Protein AF-A0A9P0JEM0-F1 (afdb_monomer_lite)

Foldseek 3Di:
DVVCVVPVPPDDPCDPVNVQVVVVVVVDHDDPVNVVVVVVVVCVVVVVPPPDDALLNLLVVLLVPDPDDDDPQLNVQLVVLSVVCVVCVVVLVVQLVCVVPVPDDDDPVSVVVCVVPSPDSLLLSLLSSLLSCVVVCPDPVVSVVSLVVSCVVSVHDSCSSVSSSVSSVVVVVVVVVVD

Secondary structure (DSSP, 8-state):
-HHHHHHS-SS----HHHHHHHHHTTT----HHHHHHHHHHHHHHTTT---SPPHHHHHHHHHHHSSS---HHHHHHHHHHHHHHHHSHHHHHHHHHHHHHTS----HHHHHHGGGGS--HHHHHHHHHHHHHHHTT--HHHHHHHHHHHHHHHT--HHHHHHHHHHHHHHHHHHHT--

Sequence (179 aa):
MLLLSKYAQQSVDIKFKDIEAILQRTGHMYTKKNIRYSETEVLRIVGFKLNEPSIFMLVEYFIDVIPFITTDSLYSTCLLLTDFVYIYHQELYDRLQNQKTGYKICTYSEKLELLDVEYDKTTTAAAVVVTAFYILNSTDKTNEELCLYLSTLCDKSIDDLLTISTVLISIINSISSGS

Radius of gyration: 19.08 Å; chains: 1; bounding box: 46×36×46 Å

pLDDT: mean 80.1, std 13.97, range [43.19, 95.88]

Structure (mmCIF, N/CA/C/O backbone):
data_AF-A0A9P0JEM0-F1
#
_entry.id   AF-A0A9P0JEM0-F1
#
loop_
_atom_site.group_PDB
_atom_site.id
_atom_site.type_symbol
_atom_site.label_atom_id
_atom_site.label_alt_id
_atom_site.label_comp_id
_atom_site.label_asym_id
_atom_site.label_entity_id
_atom_site.label_seq_id
_atom_site.pdbx_PDB_ins_code
_atom_site.Cartn_x
_atom_site.Cartn_y
_atom_site.Cartn_z
_atom_site.occupancy
_atom_site.B_iso_or_equiv
_atom_site.auth_seq_id
_atom_site.auth_comp_id
_atom_site.auth_asym_id
_atom_site.auth_atom_id
_atom_site.pdbx_PDB_model_num
ATOM 1 N N . MET A 1 1 ? 14.372 -6.556 -11.055 1.00 55.97 1 MET A N 1
ATOM 2 C CA . MET A 1 1 ? 14.499 -7.947 -10.560 1.00 55.97 1 MET A CA 1
ATOM 3 C C . MET A 1 1 ? 15.882 -8.232 -9.971 1.00 55.97 1 MET A C 1
ATOM 5 O O . MET A 1 1 ? 15.966 -8.418 -8.773 1.00 55.97 1 MET A O 1
ATOM 9 N N . LEU A 1 2 ? 16.964 -8.180 -10.758 1.00 64.50 2 LEU A N 1
ATOM 10 C CA . LEU A 1 2 ? 18.346 -8.462 -10.314 1.00 64.50 2 LEU A CA 1
ATOM 11 C C . LEU A 1 2 ? 18.884 -7.579 -9.177 1.00 64.50 2 LEU A C 1
ATOM 13 O O . LEU A 1 2 ? 19.480 -8.068 -8.224 1.00 64.50 2 LEU A O 1
ATOM 17 N N . LEU A 1 3 ? 18.695 -6.262 -9.288 1.00 64.06 3 LEU A N 1
ATOM 18 C CA . LEU A 1 3 ? 19.122 -5.331 -8.241 1.00 64.06 3 LEU A CA 1
ATOM 19 C C . LEU A 1 3 ? 18.295 -5.524 -6.963 1.00 64.06 3 LEU A C 1
ATOM 21 O O . LEU A 1 3 ? 18.855 -5.520 -5.876 1.00 64.06 3 LEU A O 1
ATOM 25 N N . LEU A 1 4 ? 16.991 -5.787 -7.110 1.00 60.19 4 LEU A N 1
ATOM 26 C CA . LEU A 1 4 ? 16.078 -6.054 -5.996 1.00 60.19 4 LEU A CA 1
ATOM 27 C C . LEU A 1 4 ? 16.427 -7.360 -5.269 1.00 60.19 4 LEU A C 1
ATOM 29 O O . LEU A 1 4 ? 16.500 -7.351 -4.049 1.00 60.19 4 LEU A O 1
ATOM 33 N N . SER A 1 5 ? 16.733 -8.452 -5.981 1.00 60.47 5 SER A N 1
ATOM 34 C CA . SER A 1 5 ? 17.112 -9.726 -5.346 1.00 60.47 5 SER A CA 1
ATOM 35 C C . SER A 1 5 ? 18.425 -9.635 -4.565 1.00 60.47 5 SER A C 1
ATOM 37 O O . SER A 1 5 ? 18.593 -10.307 -3.555 1.00 60.47 5 SER A O 1
ATOM 39 N N . LYS A 1 6 ? 19.360 -8.786 -5.011 1.00 68.50 6 LYS A N 1
ATOM 40 C CA . LYS A 1 6 ? 20.624 -8.529 -4.303 1.00 68.50 6 LYS A CA 1
ATOM 41 C C . LYS A 1 6 ? 20.447 -7.649 -3.060 1.00 68.50 6 LYS A C 1
ATOM 43 O O . LYS A 1 6 ? 21.251 -7.760 -2.142 1.00 68.50 6 LYS A O 1
ATOM 48 N N . TYR A 1 7 ? 19.438 -6.776 -3.043 1.00 64.56 7 TYR A N 1
ATOM 49 C CA . TYR A 1 7 ? 19.236 -5.785 -1.978 1.00 64.56 7 TYR A CA 1
ATOM 50 C C . TYR A 1 7 ? 18.189 -6.180 -0.936 1.00 64.56 7 TYR A C 1
ATOM 52 O O . TYR A 1 7 ? 18.344 -5.830 0.228 1.00 64.56 7 TYR A O 1
ATOM 60 N N . ALA A 1 8 ? 17.145 -6.914 -1.317 1.00 55.16 8 ALA A N 1
ATOM 61 C CA . ALA A 1 8 ? 15.984 -7.152 -0.461 1.00 55.16 8 ALA A CA 1
ATOM 62 C C . ALA A 1 8 ? 16.233 -8.107 0.723 1.00 55.16 8 ALA A C 1
ATOM 64 O O . ALA A 1 8 ? 15.298 -8.357 1.471 1.00 55.16 8 ALA A O 1
ATOM 65 N N . GLN A 1 9 ? 17.435 -8.680 0.891 1.00 52.59 9 GLN A N 1
ATOM 66 C CA . GLN A 1 9 ? 17.779 -9.723 1.885 1.00 52.59 9 GLN A CA 1
ATOM 67 C C . GLN A 1 9 ? 16.857 -10.971 1.913 1.00 52.59 9 GLN A C 1
ATOM 69 O O . GLN A 1 9 ? 17.193 -11.965 2.555 1.00 52.59 9 GLN A O 1
ATOM 74 N N . GLN A 1 10 ? 15.754 -10.989 1.162 1.00 47.91 10 GLN A N 1
ATOM 75 C CA . GLN A 1 10 ? 14.866 -12.123 0.947 1.00 47.91 10 GLN A CA 1
ATOM 76 C C . GLN A 1 10 ? 15.487 -13.074 -0.088 1.00 47.91 10 GLN A C 1
ATOM 78 O O . GLN A 1 10 ? 15.303 -12.927 -1.292 1.00 47.91 10 GLN A O 1
ATOM 83 N N . SER A 1 11 ? 16.326 -13.983 0.418 1.00 46.91 11 SER A N 1
ATOM 84 C CA . SER A 1 11 ? 16.438 -15.425 0.104 1.00 46.91 11 SER A CA 1
ATOM 85 C C . SER A 1 11 ? 16.219 -15.974 -1.323 1.00 46.91 11 SER A C 1
ATOM 87 O O . SER A 1 11 ? 16.044 -17.183 -1.473 1.00 46.91 11 SER A O 1
ATOM 89 N N . VAL A 1 12 ? 16.320 -15.182 -2.391 1.00 52.94 12 VAL A N 1
ATOM 90 C CA . VAL A 1 12 ? 16.472 -15.705 -3.757 1.00 52.94 12 VAL A CA 1
ATOM 91 C C . VAL A 1 12 ? 17.794 -15.209 -4.317 1.00 52.94 12 VAL A C 1
ATOM 93 O O . VAL A 1 12 ? 17.892 -14.149 -4.934 1.00 52.94 12 VAL A O 1
ATOM 96 N N . ASP A 1 13 ? 18.834 -16.008 -4.096 1.00 57.88 13 ASP A N 1
ATOM 97 C CA . ASP A 1 13 ? 20.135 -15.832 -4.732 1.00 57.88 13 ASP A CA 1
ATOM 98 C C . ASP A 1 13 ? 19.995 -16.210 -6.217 1.00 57.88 13 ASP A C 1
ATOM 100 O O . ASP A 1 13 ? 20.280 -17.337 -6.630 1.00 57.88 13 ASP A O 1
ATOM 104 N N . ILE A 1 14 ? 19.419 -15.296 -7.011 1.00 66.00 14 ILE A N 1
ATOM 105 C CA . ILE A 1 14 ? 19.175 -15.499 -8.442 1.00 66.00 14 ILE A CA 1
ATOM 106 C C . ILE A 1 14 ? 20.533 -15.707 -9.113 1.00 66.00 14 ILE A C 1
ATOM 108 O O . ILE A 1 14 ? 21.343 -14.777 -9.235 1.00 66.00 14 ILE A O 1
ATOM 112 N N . LYS A 1 15 ? 20.794 -16.929 -9.585 1.00 75.44 15 LYS A N 1
ATOM 113 C CA . LYS A 1 15 ? 22.073 -17.255 -10.209 1.00 75.44 15 LYS A CA 1
ATOM 114 C C . LYS A 1 15 ? 22.110 -16.684 -11.616 1.00 75.44 15 LYS A C 1
ATOM 116 O O . LYS A 1 15 ? 21.101 -16.543 -12.301 1.00 75.44 15 LYS A O 1
ATOM 121 N N . PHE A 1 16 ? 23.326 -16.446 -12.103 1.00 71.00 16 PHE A N 1
ATOM 122 C CA . PHE A 1 16 ? 23.555 -15.997 -13.478 1.00 71.00 16 PHE A CA 1
ATOM 123 C C . PHE A 1 16 ? 22.836 -16.859 -14.529 1.00 71.00 16 PHE A C 1
ATOM 125 O O . PHE A 1 16 ? 22.309 -16.329 -15.500 1.00 71.00 16 PHE A O 1
ATOM 132 N N . LYS A 1 17 ? 22.768 -18.174 -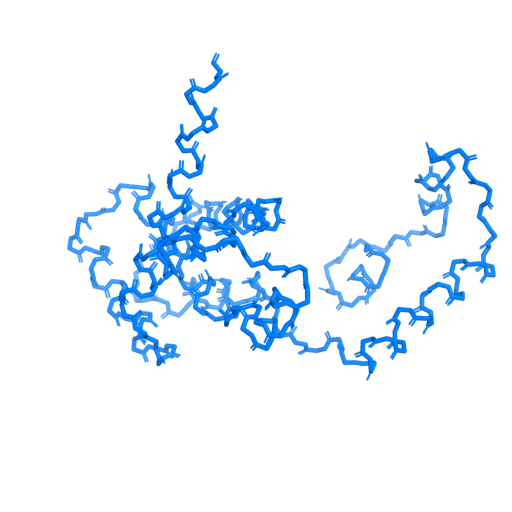14.297 1.00 74.69 17 LYS A N 1
ATOM 133 C CA . LYS A 1 17 ? 22.081 -19.123 -15.182 1.00 74.69 17 LYS A CA 1
ATOM 134 C C . LYS A 1 17 ? 20.568 -18.901 -15.243 1.00 74.69 17 LYS A C 1
ATOM 136 O O . LYS A 1 17 ? 19.986 -19.057 -16.309 1.00 74.69 17 LYS A O 1
ATOM 141 N N . ASP A 1 18 ? 19.947 -18.506 -14.135 1.00 78.94 18 ASP A N 1
ATOM 142 C CA . ASP A 1 18 ? 18.504 -18.250 -14.075 1.00 78.94 18 ASP A CA 1
ATOM 143 C C . ASP A 1 18 ? 18.163 -16.973 -14.852 1.00 78.94 18 ASP A C 1
ATOM 145 O O . ASP A 1 18 ? 17.194 -16.923 -15.605 1.00 78.94 18 ASP A O 1
ATOM 149 N N . ILE A 1 19 ? 19.027 -15.961 -14.743 1.00 75.31 19 ILE A N 1
ATOM 150 C CA . ILE A 1 19 ? 18.929 -14.701 -15.492 1.00 75.31 19 ILE A CA 1
ATOM 151 C C . ILE A 1 19 ? 19.085 -14.963 -16.985 1.00 75.31 19 ILE A C 1
ATOM 153 O O . ILE A 1 19 ? 18.301 -14.462 -17.785 1.00 75.31 19 ILE A O 1
ATOM 157 N N . GLU A 1 20 ? 20.090 -15.750 -17.363 1.00 74.50 20 GLU A N 1
ATOM 158 C CA . GLU A 1 20 ? 20.328 -16.121 -18.752 1.00 74.50 20 GLU A CA 1
ATOM 159 C C . GLU A 1 20 ? 19.127 -16.879 -19.330 1.00 74.50 20 GLU A C 1
ATOM 161 O O . GLU A 1 20 ? 18.663 -16.533 -20.412 1.00 74.50 20 GLU A O 1
ATOM 166 N N . ALA A 1 21 ? 18.549 -17.823 -18.582 1.00 80.12 21 ALA A N 1
ATOM 167 C CA . ALA A 1 21 ? 17.353 -18.552 -18.998 1.00 80.12 21 ALA A CA 1
ATOM 168 C C . ALA A 1 21 ? 16.117 -17.645 -19.154 1.00 80.12 21 ALA A C 1
ATOM 170 O O . ALA A 1 21 ? 15.355 -17.811 -20.105 1.00 80.12 21 ALA A O 1
ATOM 171 N N . ILE A 1 22 ? 15.909 -16.678 -18.254 1.00 78.31 22 ILE A N 1
ATOM 172 C CA . ILE A 1 22 ? 14.807 -15.704 -18.353 1.00 78.31 22 ILE A CA 1
ATOM 173 C C . ILE A 1 22 ? 15.002 -14.793 -19.566 1.00 78.31 22 ILE A C 1
ATOM 175 O O . ILE A 1 22 ? 14.071 -14.575 -20.336 1.00 78.31 22 ILE A O 1
ATOM 179 N N . LEU A 1 23 ? 16.214 -14.281 -19.759 1.00 79.06 23 LEU A N 1
ATOM 180 C CA . LEU A 1 23 ? 16.530 -13.369 -20.850 1.00 79.06 23 LEU A CA 1
ATOM 181 C C . LEU A 1 23 ? 16.533 -14.069 -22.216 1.00 79.06 23 LEU A C 1
ATOM 183 O O . LEU A 1 23 ? 16.112 -13.479 -23.201 1.00 79.06 23 LEU A O 1
ATOM 187 N N . GLN A 1 24 ? 16.916 -15.343 -22.295 1.00 79.69 24 GLN A N 1
ATOM 188 C CA . GLN A 1 24 ? 16.800 -16.119 -23.534 1.00 79.69 24 GLN A CA 1
ATOM 189 C C . GLN A 1 24 ? 15.343 -16.275 -23.990 1.00 79.69 24 GLN A C 1
ATOM 191 O O . GLN A 1 24 ? 15.079 -16.308 -25.193 1.00 79.69 24 GLN A O 1
ATOM 196 N N . ARG A 1 25 ? 14.378 -16.302 -23.058 1.00 81.56 25 ARG A N 1
ATOM 197 C CA . ARG A 1 25 ? 12.942 -16.338 -23.395 1.00 81.56 25 ARG A CA 1
ATOM 198 C C . ARG A 1 25 ? 12.456 -15.066 -24.091 1.00 81.56 25 ARG A C 1
ATOM 200 O O . ARG A 1 25 ? 11.402 -15.109 -24.713 1.00 81.56 25 ARG A O 1
ATOM 207 N N . THR A 1 26 ? 13.206 -13.962 -24.031 1.00 78.06 26 THR A N 1
ATOM 208 C CA . THR A 1 26 ? 12.866 -12.723 -24.750 1.00 78.06 26 THR A CA 1
ATOM 209 C C . THR A 1 26 ? 13.388 -12.706 -26.191 1.00 78.06 26 THR A C 1
ATOM 211 O O . THR A 1 26 ? 13.208 -11.715 -26.891 1.00 78.06 26 THR A O 1
ATOM 214 N N . GLY A 1 27 ? 14.025 -13.790 -26.659 1.00 76.19 27 GLY A N 1
ATOM 215 C CA . GLY A 1 27 ? 14.545 -13.906 -28.027 1.00 76.19 27 GLY A CA 1
ATOM 216 C C . GLY A 1 27 ? 15.850 -13.142 -28.271 1.00 76.19 27 GLY A C 1
ATOM 217 O O . GLY A 1 27 ? 16.342 -13.104 -29.399 1.00 76.19 27 GLY A O 1
ATOM 218 N N . HIS A 1 28 ? 16.439 -12.555 -27.226 1.00 74.31 28 HIS A N 1
ATOM 219 C CA . HIS A 1 28 ? 17.676 -11.789 -27.308 1.00 74.31 28 HIS A CA 1
ATOM 220 C C . HIS A 1 28 ? 18.835 -12.506 -26.602 1.00 74.31 28 HIS A C 1
ATOM 222 O O . HIS A 1 28 ? 18.699 -13.065 -25.515 1.00 74.31 28 HIS A O 1
ATOM 228 N N . MET A 1 29 ? 20.017 -12.459 -27.221 1.00 74.00 29 MET A N 1
ATOM 229 C CA . MET A 1 29 ? 21.260 -12.960 -26.633 1.00 74.00 29 MET A CA 1
ATOM 230 C C . MET A 1 29 ? 21.876 -11.890 -25.729 1.00 74.00 29 MET A C 1
ATOM 232 O O . MET A 1 29 ? 22.365 -10.864 -26.208 1.00 74.00 29 MET A O 1
ATOM 236 N N . TYR A 1 30 ? 21.904 -12.138 -24.421 1.00 76.06 30 TYR A N 1
ATOM 237 C CA . TYR A 1 30 ? 22.542 -11.242 -23.458 1.00 76.06 30 TYR A CA 1
ATOM 238 C C . TYR A 1 30 ? 23.855 -11.832 -22.958 1.00 76.06 30 TYR A C 1
ATOM 240 O O . TYR A 1 30 ? 23.912 -12.960 -22.483 1.00 76.06 30 TYR A O 1
ATOM 248 N N . THR A 1 31 ? 24.928 -11.042 -23.018 1.00 81.94 31 THR A N 1
ATOM 249 C CA . THR A 1 31 ? 26.208 -11.428 -22.416 1.00 81.94 31 THR A CA 1
ATOM 250 C C . THR A 1 31 ? 26.273 -10.985 -20.955 1.00 81.94 31 THR A C 1
ATOM 252 O O . THR A 1 31 ? 25.665 -9.989 -20.554 1.00 81.94 31 THR A O 1
ATOM 255 N N . LYS A 1 32 ? 27.115 -11.653 -20.156 1.00 79.31 32 LYS A N 1
ATOM 256 C CA . LYS A 1 32 ? 27.429 -11.230 -18.778 1.00 79.31 32 LYS A CA 1
ATOM 257 C C . LYS A 1 32 ? 27.886 -9.768 -18.690 1.00 79.31 32 LYS A C 1
ATOM 259 O O . LYS A 1 32 ? 27.609 -9.094 -17.700 1.00 79.31 32 LYS A O 1
ATOM 264 N N . LYS A 1 33 ? 28.580 -9.278 -19.723 1.00 82.94 33 LYS A N 1
ATOM 265 C CA . LYS A 1 33 ? 29.024 -7.883 -19.829 1.00 82.94 33 LYS A CA 1
ATOM 266 C C . LYS A 1 33 ? 27.835 -6.934 -19.996 1.00 82.94 33 LYS A C 1
ATOM 268 O O . LYS A 1 33 ? 27.777 -5.935 -19.289 1.00 82.94 33 LYS A O 1
ATOM 273 N N . ASN A 1 34 ? 26.878 -7.278 -20.858 1.00 82.62 34 ASN A N 1
ATOM 274 C CA . ASN A 1 34 ? 25.683 -6.466 -21.107 1.00 82.62 34 ASN A CA 1
ATOM 275 C C . ASN A 1 34 ? 24.798 -6.378 -19.856 1.00 82.62 34 ASN A C 1
ATOM 277 O O . ASN A 1 34 ? 24.330 -5.296 -19.516 1.00 82.62 34 ASN A O 1
ATOM 281 N N . ILE A 1 35 ? 24.639 -7.490 -19.130 1.00 81.44 35 ILE A N 1
ATOM 282 C CA . ILE A 1 35 ? 23.867 -7.527 -17.878 1.00 81.44 35 ILE A CA 1
ATOM 283 C C . ILE A 1 35 ? 24.514 -6.625 -16.817 1.00 81.44 35 ILE A C 1
ATOM 285 O O . ILE A 1 35 ? 23.844 -5.775 -16.244 1.00 81.44 35 ILE A O 1
ATOM 289 N N . ARG A 1 36 ? 25.833 -6.737 -16.601 1.00 80.00 36 ARG A N 1
ATOM 290 C CA . ARG A 1 36 ? 26.558 -5.879 -15.641 1.00 80.00 36 ARG A CA 1
ATOM 291 C C . ARG A 1 36 ? 26.525 -4.399 -16.011 1.00 80.00 36 ARG A C 1
ATOM 293 O O . ARG A 1 36 ? 26.431 -3.546 -15.131 1.00 80.00 36 ARG A O 1
ATOM 300 N N . TYR A 1 37 ? 26.635 -4.100 -17.303 1.00 84.44 37 TYR A N 1
ATOM 301 C CA . TYR A 1 37 ? 26.528 -2.733 -17.797 1.00 84.44 37 TYR A CA 1
ATOM 302 C C . TYR A 1 37 ? 25.137 -2.165 -17.503 1.00 84.44 37 TYR A C 1
ATOM 304 O O . TYR A 1 37 ? 25.040 -1.097 -16.911 1.00 84.44 37 TYR A O 1
ATOM 312 N N . SER A 1 38 ? 24.078 -2.925 -17.798 1.00 81.19 38 SER A N 1
ATOM 313 C CA . SER A 1 38 ? 22.703 -2.543 -17.466 1.00 81.19 38 SER A CA 1
ATOM 314 C C . SER A 1 38 ? 22.491 -2.352 -15.961 1.00 81.19 38 SER A C 1
ATOM 316 O O . SER A 1 38 ? 21.844 -1.386 -15.577 1.00 81.19 38 SER A O 1
ATOM 318 N N . GLU A 1 39 ? 23.054 -3.210 -15.102 1.00 80.94 39 GLU A N 1
ATOM 319 C CA . GLU A 1 39 ? 22.980 -3.030 -13.642 1.00 80.94 39 GLU A CA 1
ATOM 320 C C . GLU A 1 39 ? 23.638 -1.717 -13.199 1.00 80.94 39 GLU A C 1
ATOM 322 O O . GLU A 1 39 ? 23.076 -0.984 -12.389 1.00 80.94 39 GLU A O 1
ATOM 327 N N . THR A 1 40 ? 24.813 -1.404 -13.749 1.00 82.06 40 THR A N 1
ATOM 328 C CA . THR A 1 40 ? 25.570 -0.189 -13.411 1.00 82.06 40 THR A CA 1
ATOM 329 C C . THR A 1 40 ? 24.876 1.067 -13.934 1.00 82.06 40 THR A C 1
ATOM 331 O O . THR A 1 40 ? 24.892 2.099 -13.269 1.00 82.06 40 THR A O 1
ATOM 334 N N . GLU A 1 41 ? 24.264 0.989 -15.115 1.00 84.38 41 GLU A N 1
ATOM 335 C CA . GLU A 1 41 ? 23.471 2.074 -15.690 1.00 84.38 41 GLU A CA 1
ATOM 336 C C . GLU A 1 41 ? 22.258 2.382 -14.812 1.00 84.38 41 GLU A C 1
ATOM 338 O O . GLU A 1 41 ? 22.069 3.527 -14.413 1.00 84.38 41 GLU A O 1
ATOM 343 N N . VAL A 1 42 ? 21.496 1.354 -14.424 1.00 79.25 42 VAL A N 1
ATOM 344 C CA . VAL A 1 42 ? 20.331 1.518 -13.544 1.00 79.25 42 VAL A CA 1
ATOM 345 C C . VAL A 1 42 ? 20.748 2.076 -12.184 1.00 79.25 42 VAL A C 1
ATOM 347 O O . VAL A 1 42 ? 20.134 3.029 -11.718 1.00 79.25 42 VAL A O 1
ATOM 350 N N . LEU A 1 43 ? 21.822 1.555 -11.575 1.00 79.38 43 LEU A N 1
ATOM 351 C CA . LEU A 1 43 ? 22.360 2.075 -10.311 1.00 79.38 43 LEU A CA 1
ATOM 352 C C . LEU A 1 43 ? 22.753 3.553 -10.402 1.00 79.38 43 LEU A C 1
ATOM 354 O O . LEU A 1 43 ? 22.501 4.315 -9.471 1.00 79.38 43 LEU A O 1
ATOM 358 N N . ARG A 1 44 ? 23.350 3.966 -11.523 1.00 81.06 44 ARG A N 1
ATOM 359 C CA . ARG A 1 44 ? 23.712 5.364 -11.763 1.00 81.06 44 ARG A CA 1
ATOM 360 C C . ARG A 1 44 ? 22.476 6.248 -11.901 1.00 81.06 44 ARG A C 1
ATOM 362 O O . ARG A 1 44 ? 22.460 7.327 -11.318 1.00 81.06 44 ARG A O 1
ATOM 369 N N . ILE A 1 45 ? 21.463 5.788 -12.637 1.00 77.88 45 ILE A N 1
ATOM 370 C CA . ILE A 1 45 ? 20.194 6.506 -12.831 1.00 77.88 45 ILE A CA 1
ATOM 371 C C . ILE A 1 45 ? 19.501 6.748 -11.485 1.00 77.88 45 ILE A C 1
ATOM 373 O O . ILE A 1 45 ? 19.067 7.862 -11.223 1.00 77.88 45 ILE A O 1
ATOM 377 N N . VAL A 1 46 ? 19.476 5.752 -10.593 1.00 68.19 46 VAL A N 1
ATOM 378 C CA . VAL A 1 46 ? 18.887 5.893 -9.244 1.00 68.19 46 VAL A CA 1
ATOM 379 C C . VAL A 1 46 ? 19.830 6.562 -8.230 1.00 68.19 46 VAL A C 1
ATOM 381 O O . VAL A 1 46 ? 19.599 6.516 -7.023 1.00 68.19 46 VAL A O 1
ATOM 384 N N . GLY A 1 47 ? 20.943 7.147 -8.686 1.00 74.56 47 GLY A N 1
ATOM 385 C CA . GLY A 1 47 ? 21.908 7.835 -7.825 1.00 74.56 47 GLY A CA 1
ATOM 386 C C . GLY A 1 47 ? 22.524 6.948 -6.739 1.00 74.56 47 GLY A C 1
ATOM 387 O O . GLY A 1 47 ? 22.919 7.459 -5.693 1.00 74.56 47 GLY A O 1
ATOM 388 N N . PHE A 1 48 ? 22.573 5.629 -6.956 1.00 74.25 48 PHE A N 1
ATOM 389 C CA . PHE A 1 48 ? 22.993 4.609 -5.985 1.00 74.25 48 PHE A CA 1
ATOM 390 C C . PHE A 1 48 ? 22.193 4.612 -4.666 1.00 74.25 48 PHE A C 1
ATOM 392 O O . PHE A 1 48 ? 22.610 3.993 -3.685 1.00 74.25 48 PHE A O 1
ATOM 399 N N . LYS A 1 49 ? 21.028 5.269 -4.631 1.00 67.19 49 LYS A N 1
ATOM 400 C CA . LYS A 1 49 ? 20.133 5.304 -3.473 1.00 67.19 49 LYS A CA 1
ATOM 401 C C . LYS A 1 49 ? 19.117 4.175 -3.591 1.00 67.19 49 LYS A C 1
ATOM 403 O O . LYS A 1 49 ? 18.086 4.315 -4.232 1.00 67.19 49 LYS A O 1
ATOM 408 N N . LEU A 1 50 ? 19.429 3.038 -2.976 1.00 67.25 50 LEU A N 1
ATOM 409 C CA . LEU A 1 50 ? 18.541 1.867 -2.931 1.00 67.25 50 LEU A CA 1
ATOM 410 C C . LEU A 1 50 ? 17.896 1.643 -1.552 1.00 67.25 50 LEU A C 1
ATOM 412 O O . LEU A 1 50 ? 17.212 0.647 -1.356 1.00 67.25 50 LEU A O 1
ATOM 416 N N . ASN A 1 51 ? 18.102 2.568 -0.608 1.00 64.69 51 ASN A N 1
ATOM 417 C CA . ASN A 1 51 ? 17.685 2.431 0.793 1.00 64.69 51 ASN A CA 1
ATOM 418 C C . ASN A 1 51 ? 16.326 3.081 1.104 1.00 64.69 51 ASN A C 1
ATOM 420 O O . ASN A 1 51 ? 16.037 3.355 2.266 1.00 64.69 51 ASN A O 1
ATOM 424 N N . GLU A 1 52 ? 15.506 3.383 0.099 1.00 70.62 52 GLU A N 1
ATOM 425 C CA . GLU A 1 52 ? 14.167 3.896 0.380 1.00 70.62 52 GLU A CA 1
ATOM 426 C C . GLU A 1 52 ? 13.238 2.760 0.817 1.00 70.62 52 GLU A C 1
ATOM 428 O O . GLU A 1 52 ? 13.219 1.714 0.159 1.00 70.62 52 GLU A O 1
ATOM 433 N N . PRO A 1 53 ? 12.449 2.951 1.890 1.00 79.19 53 PRO A N 1
ATOM 434 C CA . PRO A 1 53 ? 11.486 1.950 2.314 1.00 79.19 53 PRO A CA 1
ATOM 435 C C . PRO A 1 53 ? 10.487 1.698 1.183 1.00 79.19 53 PRO A C 1
ATOM 437 O O . PRO A 1 53 ? 9.946 2.626 0.574 1.00 79.19 53 PRO A O 1
ATOM 440 N N . SER A 1 54 ? 10.276 0.423 0.870 1.00 84.00 54 SER A N 1
ATOM 441 C CA . SER A 1 54 ? 9.260 0.020 -0.096 1.00 84.00 54 SER A CA 1
ATOM 442 C C . SER A 1 54 ? 7.871 0.110 0.538 1.00 84.00 54 SER A C 1
ATOM 444 O O . SER A 1 54 ? 7.734 0.062 1.761 1.00 84.00 54 SER A O 1
ATOM 446 N N . ILE A 1 55 ? 6.823 0.180 -0.291 1.00 88.62 55 ILE A N 1
ATOM 447 C CA . ILE A 1 55 ? 5.431 0.095 0.188 1.00 88.62 55 ILE A CA 1
ATOM 448 C C . ILE A 1 55 ? 5.239 -1.176 1.025 1.00 88.62 55 ILE A C 1
ATOM 450 O O . ILE A 1 55 ? 4.605 -1.128 2.067 1.00 88.62 55 ILE A O 1
ATOM 454 N N . PHE A 1 56 ? 5.866 -2.284 0.619 1.00 89.50 56 PHE A N 1
ATOM 455 C CA . PHE A 1 56 ? 5.832 -3.544 1.355 1.00 89.50 56 PHE A CA 1
ATOM 456 C C . PHE A 1 56 ? 6.395 -3.408 2.778 1.00 89.50 56 PHE A C 1
ATOM 458 O O . PHE A 1 56 ? 5.704 -3.750 3.730 1.00 89.50 56 PHE A O 1
ATOM 465 N N . MET A 1 57 ? 7.593 -2.830 2.940 1.00 89.62 57 MET A N 1
ATOM 466 C CA . MET A 1 57 ? 8.187 -2.620 4.270 1.00 89.62 57 MET A CA 1
ATOM 467 C C . MET A 1 57 ? 7.319 -1.719 5.157 1.00 89.62 57 MET A C 1
ATOM 469 O O . MET A 1 57 ? 7.232 -1.931 6.362 1.00 89.62 57 MET A O 1
ATOM 473 N N . LEU A 1 58 ? 6.673 -0.710 4.567 1.00 93.19 58 LEU A N 1
ATOM 474 C CA . LEU A 1 58 ? 5.770 0.185 5.292 1.00 93.19 58 LEU A CA 1
ATOM 475 C C . LEU A 1 58 ? 4.471 -0.521 5.698 1.00 93.19 58 LEU A C 1
ATOM 477 O O . LEU A 1 58 ? 3.995 -0.312 6.807 1.00 93.19 58 LEU A O 1
ATOM 481 N N . VAL A 1 59 ? 3.922 -1.383 4.839 1.00 94.62 59 VAL A N 1
ATOM 482 C CA . VAL A 1 59 ? 2.756 -2.218 5.161 1.00 94.62 59 VAL A CA 1
ATOM 483 C C . VAL A 1 59 ? 3.080 -3.176 6.306 1.00 94.62 59 VAL A C 1
ATOM 485 O O . VAL A 1 59 ? 2.294 -3.254 7.246 1.00 94.62 59 VAL A O 1
ATOM 488 N N . GLU A 1 60 ? 4.232 -3.854 6.273 1.00 93.25 60 GLU A N 1
ATOM 489 C CA . GLU A 1 60 ? 4.674 -4.718 7.379 1.00 93.25 60 GLU A CA 1
ATOM 490 C C . GLU A 1 60 ? 4.798 -3.926 8.681 1.00 93.25 60 GLU A C 1
ATOM 492 O O . GLU A 1 60 ? 4.215 -4.306 9.694 1.00 93.25 60 GLU A O 1
ATOM 497 N N . TYR A 1 61 ? 5.455 -2.765 8.627 1.00 93.75 61 TYR A N 1
ATOM 498 C CA . TYR A 1 61 ? 5.554 -1.870 9.774 1.00 93.75 61 TYR A CA 1
ATOM 499 C C . TYR A 1 61 ? 4.178 -1.476 10.327 1.00 93.75 61 TYR A C 1
ATOM 501 O O . TYR A 1 61 ? 3.971 -1.522 11.537 1.00 93.75 61 TYR A O 1
ATOM 509 N N . PHE A 1 62 ? 3.218 -1.117 9.471 1.00 95.00 62 PHE A N 1
ATOM 510 C CA . PHE A 1 62 ? 1.880 -0.741 9.926 1.00 95.00 62 PHE A CA 1
ATOM 511 C C . PHE A 1 62 ? 1.115 -1.900 10.547 1.00 95.00 62 PHE A C 1
ATOM 513 O O . PHE A 1 62 ? 0.472 -1.699 11.572 1.00 95.00 62 PHE A O 1
ATOM 520 N N . ILE A 1 63 ? 1.206 -3.101 9.980 1.00 93.19 63 ILE A N 1
ATOM 521 C CA . ILE A 1 63 ? 0.599 -4.298 10.573 1.00 93.19 63 ILE A CA 1
ATOM 522 C C . ILE A 1 63 ? 1.178 -4.552 11.973 1.00 93.19 63 ILE A C 1
ATOM 524 O O . ILE A 1 63 ? 0.425 -4.898 12.878 1.00 93.19 63 ILE A O 1
ATOM 528 N N . ASP A 1 64 ? 2.475 -4.321 12.179 1.00 91.25 64 ASP A N 1
ATOM 529 C CA . ASP A 1 64 ? 3.132 -4.555 13.469 1.00 91.25 64 ASP A CA 1
ATOM 530 C C . ASP A 1 64 ? 2.767 -3.528 14.553 1.00 91.25 64 ASP A C 1
ATOM 532 O O . ASP A 1 64 ? 2.778 -3.856 15.742 1.00 91.25 64 ASP A O 1
ATOM 536 N N . VAL A 1 65 ? 2.468 -2.280 14.176 1.00 92.44 65 VAL A N 1
ATOM 537 C CA . VAL A 1 65 ? 2.232 -1.187 15.144 1.00 92.44 65 VAL A CA 1
ATOM 538 C C . VAL A 1 65 ? 0.761 -0.877 15.401 1.00 92.44 65 VAL A C 1
ATOM 540 O O . VAL A 1 65 ? 0.458 -0.166 16.361 1.00 92.44 65 VAL A O 1
ATOM 543 N N . ILE A 1 66 ? -0.165 -1.376 14.577 1.00 91.00 66 ILE A N 1
ATOM 544 C CA . ILE A 1 66 ? -1.592 -1.126 14.799 1.00 91.00 66 ILE A CA 1
ATOM 545 C C . ILE A 1 66 ? -2.069 -1.755 16.118 1.00 91.00 66 ILE A C 1
ATOM 547 O O . ILE A 1 66 ? -1.680 -2.867 16.468 1.00 91.00 66 ILE A O 1
ATOM 551 N N . PRO A 1 67 ? -2.976 -1.089 16.853 1.00 85.25 67 PRO A N 1
ATOM 552 C CA . PRO A 1 67 ? -3.443 -1.569 18.155 1.00 85.25 67 PRO A CA 1
ATOM 553 C C . PRO A 1 67 ? -4.479 -2.708 18.062 1.00 85.25 67 PRO A C 1
ATOM 555 O O . PRO A 1 67 ? -5.089 -3.067 19.069 1.00 85.25 67 PRO A O 1
ATOM 558 N N . PHE A 1 68 ? -4.716 -3.259 16.868 1.00 83.44 68 PHE A N 1
ATOM 559 C CA . PHE A 1 68 ? -5.739 -4.273 16.605 1.00 83.44 68 PHE A CA 1
ATOM 560 C C . PHE A 1 68 ? -5.120 -5.665 16.469 1.00 83.44 68 PHE A C 1
ATOM 562 O O . PHE A 1 68 ? -3.953 -5.810 16.117 1.00 83.44 68 PHE A O 1
ATOM 569 N N . ILE A 1 69 ? -5.920 -6.705 16.717 1.00 79.25 69 ILE A N 1
ATOM 570 C CA . ILE A 1 69 ? -5.464 -8.091 16.573 1.00 79.25 69 ILE A CA 1
ATOM 571 C C . ILE A 1 69 ? -5.182 -8.369 15.098 1.00 79.25 69 ILE A C 1
ATOM 573 O O . ILE A 1 69 ? -6.093 -8.409 14.267 1.00 79.25 69 ILE A O 1
ATOM 577 N N . THR A 1 70 ? -3.913 -8.598 14.790 1.00 80.62 70 THR A N 1
ATOM 578 C CA . THR A 1 70 ? -3.480 -9.050 13.477 1.00 80.62 70 THR A CA 1
ATOM 579 C C . THR A 1 70 ? -3.817 -10.528 13.312 1.00 80.62 70 THR A C 1
ATOM 581 O O . THR A 1 70 ? -3.619 -11.352 14.204 1.00 80.62 70 THR A O 1
ATOM 584 N N . THR A 1 71 ? -4.398 -10.863 12.165 1.00 85.75 71 THR A N 1
ATOM 585 C CA . THR A 1 71 ? -4.733 -12.240 11.789 1.00 85.75 71 THR A CA 1
ATOM 586 C C . THR A 1 71 ? -3.919 -12.632 10.565 1.00 85.75 71 THR A C 1
ATOM 588 O O . THR A 1 71 ? -3.577 -11.772 9.751 1.00 85.75 71 THR A O 1
ATOM 591 N N . ASP A 1 72 ? -3.675 -13.928 10.372 1.00 87.56 72 ASP A N 1
ATOM 592 C CA . ASP A 1 72 ? -3.003 -14.425 9.161 1.00 87.56 72 ASP A CA 1
ATOM 593 C C . ASP A 1 72 ? -3.744 -13.994 7.883 1.00 87.56 72 ASP A C 1
ATOM 595 O O . ASP A 1 72 ? -3.125 -13.704 6.855 1.00 87.56 72 ASP A O 1
ATOM 599 N N . SER A 1 73 ? -5.077 -13.877 7.956 1.00 89.75 73 SER A N 1
ATOM 600 C CA . SER A 1 73 ? -5.911 -13.341 6.879 1.00 89.75 73 SER A CA 1
ATOM 601 C C . SER A 1 73 ? -5.632 -11.871 6.582 1.00 89.75 73 SER A C 1
ATOM 603 O O . SER A 1 73 ? -5.588 -11.500 5.410 1.00 89.75 73 SER A O 1
ATOM 605 N N . LEU A 1 74 ? -5.412 -11.039 7.606 1.00 91.00 74 LEU A N 1
ATOM 606 C CA . LEU A 1 74 ? -5.057 -9.631 7.423 1.0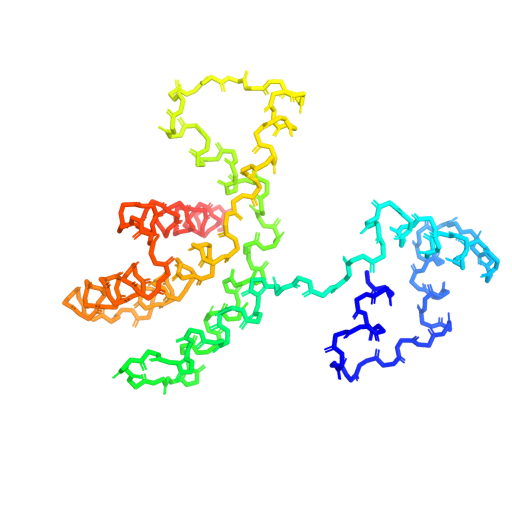0 91.00 74 LEU A CA 1
ATOM 607 C C . LEU A 1 74 ? -3.709 -9.507 6.721 1.00 91.00 74 LEU A C 1
ATOM 609 O O . LEU A 1 74 ? -3.628 -8.845 5.690 1.00 91.00 74 LEU A O 1
ATOM 613 N N . TYR A 1 75 ? -2.684 -10.191 7.232 1.00 91.88 75 TYR A N 1
ATOM 614 C CA . TYR A 1 75 ? -1.348 -10.153 6.638 1.00 91.88 75 TYR A CA 1
ATOM 615 C C . TYR A 1 75 ? -1.369 -10.622 5.177 1.00 91.88 75 TYR A C 1
ATOM 617 O O . TYR A 1 75 ? -0.880 -9.927 4.287 1.00 91.88 75 TYR A O 1
ATOM 625 N N . SER A 1 76 ? -2.032 -11.751 4.905 1.00 93.56 76 SER A N 1
ATOM 626 C CA . SER A 1 76 ? -2.157 -12.294 3.546 1.00 93.56 76 SER A CA 1
ATOM 627 C C . SER A 1 76 ? -2.912 -11.348 2.605 1.00 93.56 76 SER A C 1
ATOM 629 O O . SER A 1 76 ? -2.522 -11.183 1.451 1.00 93.56 76 SER A O 1
ATOM 631 N N . THR A 1 77 ? -3.971 -10.692 3.091 1.00 95.00 77 THR A N 1
ATOM 632 C CA . THR A 1 77 ? -4.747 -9.723 2.297 1.00 95.00 77 THR A CA 1
ATOM 633 C C . THR A 1 77 ? -3.926 -8.471 1.999 1.00 95.00 77 THR A C 1
ATOM 635 O O . THR A 1 77 ? -3.896 -8.023 0.856 1.00 95.00 77 THR A O 1
ATOM 638 N N . CYS A 1 78 ? -3.205 -7.936 2.988 1.00 95.00 78 CYS A N 1
ATOM 639 C CA . CYS A 1 78 ? -2.293 -6.809 2.800 1.00 95.00 78 CYS A CA 1
ATOM 640 C C . CYS A 1 78 ? -1.183 -7.124 1.788 1.00 95.00 78 CYS A C 1
ATOM 642 O O . CYS A 1 78 ? -0.858 -6.273 0.960 1.00 95.00 78 CYS A O 1
ATOM 644 N N . LEU A 1 79 ? -0.626 -8.339 1.810 1.00 93.44 79 LEU A N 1
ATOM 645 C CA . LEU A 1 79 ? 0.384 -8.771 0.843 1.00 93.44 79 LEU A CA 1
ATOM 646 C C . LEU A 1 79 ? -0.183 -8.795 -0.585 1.00 93.44 79 LEU A C 1
ATOM 648 O O . LEU A 1 79 ? 0.386 -8.177 -1.483 1.00 93.44 79 LEU A O 1
ATOM 652 N N . LEU A 1 80 ? -1.344 -9.427 -0.777 1.00 95.06 80 LEU A N 1
ATOM 653 C CA . LEU A 1 80 ? -2.023 -9.475 -2.077 1.00 95.06 80 LEU A CA 1
ATOM 654 C C . LEU A 1 80 ? -2.378 -8.078 -2.597 1.00 95.06 80 LEU A C 1
ATOM 656 O O . LEU A 1 80 ? -2.202 -7.794 -3.780 1.00 95.06 80 LEU A O 1
ATOM 660 N N . LEU A 1 81 ? -2.854 -7.192 -1.720 1.00 95.25 81 LEU A N 1
ATOM 661 C CA . LEU A 1 81 ? -3.144 -5.804 -2.074 1.00 95.25 81 LEU A CA 1
ATOM 662 C C . LEU A 1 81 ? -1.878 -5.012 -2.404 1.00 95.25 81 LEU A C 1
ATOM 664 O O . LEU A 1 81 ? -1.910 -4.159 -3.286 1.00 95.25 81 LEU A O 1
ATOM 668 N N . THR A 1 82 ? -0.762 -5.293 -1.735 1.00 93.62 82 THR A N 1
ATOM 669 C CA . THR A 1 82 ? 0.525 -4.666 -2.051 1.00 93.62 82 THR A CA 1
ATOM 670 C C . THR A 1 82 ? 0.969 -5.048 -3.462 1.00 93.62 82 THR A C 1
ATOM 672 O O . THR A 1 82 ? 1.294 -4.167 -4.258 1.00 93.62 82 THR A O 1
ATOM 675 N N . ASP A 1 83 ? 0.903 -6.334 -3.813 1.00 92.00 83 ASP A N 1
ATOM 676 C CA . ASP A 1 83 ? 1.176 -6.801 -5.177 1.00 92.00 83 ASP A CA 1
ATOM 677 C C . ASP A 1 83 ? 0.206 -6.180 -6.189 1.00 92.00 83 ASP A C 1
ATOM 679 O O . ASP A 1 83 ? 0.615 -5.719 -7.257 1.00 92.00 83 ASP A O 1
ATOM 683 N N . PHE A 1 84 ? -1.078 -6.101 -5.834 1.00 92.44 84 PHE A N 1
ATOM 684 C CA . PHE A 1 84 ? -2.105 -5.469 -6.656 1.00 92.44 84 PHE A CA 1
ATOM 685 C C . PHE A 1 84 ? -1.787 -3.998 -6.947 1.00 92.44 84 PHE A C 1
ATOM 687 O O . PHE A 1 84 ? -1.873 -3.577 -8.100 1.00 92.44 84 PHE A O 1
ATOM 694 N N . VAL A 1 85 ? -1.359 -3.230 -5.940 1.00 90.94 85 VAL A N 1
ATOM 695 C CA . VAL A 1 85 ? -0.926 -1.832 -6.101 1.00 90.94 85 VAL A CA 1
ATOM 696 C C . VAL A 1 85 ? 0.246 -1.724 -7.071 1.00 90.94 85 VAL A C 1
ATOM 698 O O . VAL A 1 85 ? 0.261 -0.808 -7.889 1.00 90.94 85 VAL A O 1
ATOM 701 N N . TYR A 1 86 ? 1.210 -2.648 -7.026 1.00 87.38 86 TYR A N 1
ATOM 702 C CA . TYR A 1 86 ? 2.327 -2.647 -7.975 1.00 87.38 86 TYR A CA 1
ATOM 703 C C . TYR A 1 86 ? 1.890 -2.986 -9.404 1.00 87.38 86 TYR A C 1
ATOM 705 O O . TYR A 1 86 ? 2.382 -2.372 -10.350 1.00 87.38 86 TYR A O 1
ATOM 713 N N . ILE A 1 87 ? 0.970 -3.939 -9.578 1.00 87.94 87 ILE A N 1
ATOM 714 C CA . ILE A 1 87 ? 0.487 -4.367 -10.901 1.00 87.94 87 ILE A CA 1
ATOM 715 C C . ILE A 1 87 ? -0.400 -3.290 -11.540 1.00 87.94 87 ILE A C 1
ATOM 717 O O . ILE A 1 87 ? -0.203 -2.940 -12.703 1.00 87.94 87 ILE A O 1
ATOM 721 N N . TYR A 1 88 ? -1.352 -2.743 -10.783 1.00 87.06 88 TYR A N 1
ATOM 722 C CA . TYR A 1 88 ? -2.333 -1.756 -11.251 1.00 87.06 88 TYR A CA 1
ATOM 723 C C . TYR A 1 88 ? -1.913 -0.313 -10.954 1.00 87.06 88 TYR A C 1
ATOM 725 O O . TYR A 1 88 ? -2.746 0.592 -10.968 1.00 87.06 88 TYR A O 1
ATOM 733 N N . HIS A 1 89 ? -0.621 -0.077 -10.713 1.00 86.06 89 HIS A N 1
ATOM 734 C CA . HIS A 1 89 ? -0.082 1.222 -10.308 1.00 86.06 89 HIS A CA 1
ATOM 735 C C . HIS A 1 89 ? -0.526 2.366 -11.231 1.00 86.06 89 HIS A C 1
ATOM 737 O O . HIS A 1 89 ? -0.999 3.404 -10.770 1.00 86.06 89 HIS A O 1
ATOM 743 N N . GLN A 1 90 ? -0.419 2.158 -12.545 1.00 82.75 90 GLN A N 1
ATOM 744 C CA . GLN A 1 90 ? -0.764 3.179 -13.531 1.00 82.75 90 GLN A CA 1
ATOM 745 C C . GLN A 1 90 ? -2.270 3.484 -13.548 1.00 82.75 90 GLN A C 1
ATOM 747 O O . GLN A 1 90 ? -2.664 4.643 -13.628 1.00 82.75 90 GLN A O 1
ATOM 752 N N . GLU A 1 91 ? -3.115 2.459 -13.429 1.00 86.62 91 GLU A N 1
ATOM 753 C CA . GLU A 1 91 ? -4.567 2.637 -13.398 1.00 86.62 91 GLU A CA 1
ATOM 754 C C . GLU A 1 91 ? -5.033 3.305 -12.099 1.00 86.62 91 GLU A C 1
ATOM 756 O O . GLU A 1 91 ? -5.867 4.212 -12.133 1.00 86.62 91 GLU A O 1
ATOM 761 N N . LEU A 1 92 ? -4.463 2.899 -10.961 1.00 86.56 92 LEU A N 1
ATOM 762 C CA . LEU A 1 92 ? -4.671 3.550 -9.669 1.00 86.56 92 LEU A CA 1
ATOM 763 C C . LEU A 1 92 ? -4.351 5.043 -9.766 1.00 86.56 92 LEU A C 1
ATOM 765 O O . LEU A 1 92 ? -5.176 5.875 -9.384 1.00 86.56 92 LEU A O 1
ATOM 769 N N . TYR A 1 93 ? -3.193 5.379 -10.336 1.00 80.81 93 TYR A N 1
ATOM 770 C CA . TYR A 1 93 ? -2.772 6.760 -10.543 1.00 80.81 93 TYR A CA 1
ATOM 771 C C . TYR A 1 93 ? -3.745 7.536 -11.434 1.00 80.81 93 TYR A C 1
ATOM 773 O O . TYR A 1 93 ? -4.198 8.617 -11.055 1.00 80.81 93 TYR A O 1
ATOM 781 N N . ASP A 1 94 ? -4.106 6.983 -12.591 1.00 81.62 94 ASP A N 1
ATOM 782 C CA . ASP A 1 94 ? -4.992 7.661 -13.536 1.00 81.62 94 ASP A CA 1
ATOM 783 C C . ASP A 1 94 ? -6.367 7.935 -12.899 1.00 81.62 94 ASP A C 1
ATOM 785 O O . ASP A 1 94 ? -6.916 9.031 -13.039 1.00 81.62 94 ASP A O 1
ATOM 789 N N . ARG A 1 95 ? -6.915 6.985 -12.127 1.00 85.88 95 ARG A N 1
ATOM 790 C CA . ARG A 1 95 ? -8.190 7.169 -11.411 1.00 85.88 95 ARG A CA 1
ATOM 791 C C . ARG A 1 95 ? -8.093 8.220 -10.296 1.00 85.88 95 ARG A C 1
ATOM 793 O O . ARG A 1 95 ? -8.991 9.058 -10.195 1.00 85.88 95 ARG A O 1
ATOM 800 N N . LEU A 1 96 ? -7.015 8.229 -9.510 1.00 83.56 96 LEU A N 1
ATOM 801 C CA . LEU A 1 96 ? -6.784 9.240 -8.465 1.00 83.56 96 LEU A CA 1
ATOM 802 C C . LEU A 1 96 ? -6.618 10.647 -9.055 1.00 83.56 96 LEU A C 1
ATOM 804 O O . LEU A 1 96 ? -7.201 11.614 -8.559 1.00 83.56 96 LEU A O 1
ATOM 808 N N . GLN A 1 97 ? -5.859 10.767 -10.145 1.00 77.62 97 GLN A N 1
ATOM 809 C CA . GLN A 1 97 ? -5.664 12.031 -10.848 1.00 77.62 97 GLN A CA 1
ATOM 810 C C . GLN A 1 97 ? -6.988 12.558 -11.407 1.00 77.62 97 GLN A C 1
ATOM 812 O O . GLN A 1 97 ? -7.308 13.731 -11.209 1.00 77.62 97 GLN A O 1
ATOM 817 N N . ASN A 1 98 ? -7.784 11.692 -12.040 1.00 77.88 98 ASN A N 1
ATOM 818 C CA . ASN A 1 98 ? -9.090 12.058 -12.585 1.00 77.88 98 ASN A CA 1
ATOM 819 C C . ASN A 1 98 ? -10.041 12.607 -11.513 1.00 77.88 98 ASN A C 1
ATOM 821 O O . ASN A 1 98 ? -10.760 13.570 -11.786 1.00 77.88 98 ASN A O 1
ATOM 825 N N . GLN A 1 99 ? -10.023 12.044 -10.300 1.00 75.75 99 GLN A N 1
ATOM 826 C CA . GLN A 1 99 ? -10.817 12.552 -9.178 1.00 75.75 99 GLN A CA 1
ATOM 827 C C . GLN A 1 99 ? -10.365 13.945 -8.720 1.00 75.75 99 GLN A C 1
ATOM 829 O O . GLN A 1 99 ? -11.211 14.789 -8.432 1.00 75.75 99 GLN A O 1
ATOM 834 N N . LYS A 1 100 ? -9.052 14.218 -8.689 1.00 71.00 100 LYS A N 1
ATOM 835 C CA . LYS A 1 100 ? -8.516 15.524 -8.262 1.00 71.00 100 LYS A CA 1
ATOM 836 C C . LYS A 1 100 ? -8.676 16.628 -9.309 1.00 71.00 100 LYS A C 1
ATOM 838 O O . LYS A 1 100 ? -8.886 17.780 -8.942 1.00 71.00 100 LYS A O 1
ATOM 843 N N . THR A 1 101 ? -8.548 16.309 -10.597 1.00 70.31 101 THR A N 1
ATOM 844 C CA . THR A 1 101 ? -8.512 17.316 -11.677 1.00 70.31 101 THR A CA 1
ATOM 845 C C . THR A 1 101 ? -9.804 17.417 -12.483 1.00 70.31 101 THR A C 1
ATOM 847 O O . THR A 1 101 ? -9.924 18.321 -13.309 1.00 70.31 101 THR A O 1
ATOM 850 N N . GLY A 1 102 ? -10.769 16.517 -12.266 1.00 65.94 102 GLY A N 1
ATOM 851 C CA . GLY A 1 102 ? -12.053 16.533 -12.965 1.00 65.94 102 GLY A CA 1
ATOM 852 C C . GLY A 1 102 ? -11.936 16.224 -14.461 1.00 65.94 102 GLY A C 1
ATOM 853 O O . GLY A 1 102 ? -12.536 16.928 -15.267 1.00 65.94 102 GLY A O 1
ATOM 854 N N . TYR A 1 103 ? -11.194 15.167 -14.825 1.00 60.59 103 TYR A N 1
ATOM 855 C CA . TYR A 1 103 ? -10.966 14.693 -16.209 1.00 60.59 103 TYR A CA 1
ATOM 856 C C . TYR A 1 103 ? -10.031 15.549 -17.078 1.00 60.59 103 TYR A C 1
ATOM 858 O O . TYR A 1 103 ? -10.140 15.558 -18.309 1.00 60.59 103 TYR A O 1
ATOM 866 N N . LYS A 1 104 ? -9.060 16.246 -16.481 1.00 59.28 104 LYS A N 1
ATOM 867 C CA . LYS A 1 104 ? -7.998 16.880 -17.270 1.00 59.28 104 LYS A CA 1
ATOM 868 C C . LYS A 1 104 ? -6.986 15.817 -17.714 1.00 59.28 104 LYS A C 1
ATOM 870 O O . LYS A 1 104 ? -6.283 15.251 -16.882 1.00 59.28 104 LYS A O 1
ATOM 875 N N . ILE A 1 105 ? -6.889 15.568 -19.023 1.00 59.41 105 ILE A N 1
ATOM 876 C CA . ILE A 1 105 ? -5.841 14.713 -19.600 1.00 59.41 105 ILE A CA 1
ATOM 877 C C . ILE A 1 105 ? -4.498 15.426 -19.408 1.00 59.41 105 ILE A C 1
ATOM 879 O O . ILE A 1 105 ? -4.213 16.409 -20.090 1.00 59.41 105 ILE A O 1
ATOM 883 N N . CYS A 1 106 ? -3.690 14.947 -18.465 1.00 56.97 106 CYS A N 1
ATOM 884 C CA . CYS A 1 106 ? -2.321 15.415 -18.275 1.00 56.97 106 CYS A CA 1
ATOM 885 C C . CYS A 1 106 ? -1.398 14.795 -19.330 1.00 56.97 106 CYS A C 1
ATOM 887 O O . CYS A 1 106 ? -1.444 13.591 -19.602 1.00 56.97 106 CYS A O 1
ATOM 889 N N . THR A 1 107 ? -0.538 15.620 -19.917 1.00 62.78 107 THR A N 1
ATOM 890 C CA . THR A 1 107 ? 0.539 15.168 -20.803 1.00 62.78 107 THR A CA 1
ATOM 891 C C . THR A 1 107 ? 1.561 14.331 -20.028 1.00 62.78 107 THR A C 1
ATOM 893 O O . THR A 1 107 ? 1.683 14.452 -18.813 1.00 62.78 107 THR A O 1
ATOM 896 N N . TYR A 1 108 ? 2.338 13.489 -20.719 1.00 58.75 108 TYR A N 1
ATOM 897 C CA . TYR A 1 108 ? 3.397 12.683 -20.089 1.00 58.75 108 TYR A CA 1
ATOM 898 C C . TYR A 1 108 ? 4.388 13.543 -19.280 1.00 58.75 108 TYR A C 1
ATOM 900 O O . TYR A 1 108 ? 4.815 13.135 -18.208 1.00 58.75 108 TYR A O 1
ATOM 908 N N . SER A 1 109 ? 4.685 14.763 -19.746 1.00 52.03 109 SER A N 1
ATOM 909 C CA . SER A 1 109 ? 5.546 15.720 -19.037 1.00 52.03 109 SER A CA 1
ATOM 910 C C . SER A 1 109 ? 4.893 16.286 -17.771 1.00 52.03 109 SER A C 1
ATOM 912 O O . SER A 1 109 ? 5.559 16.398 -16.753 1.00 52.03 109 SER A O 1
ATOM 914 N N . GLU A 1 110 ? 3.593 16.596 -17.798 1.00 58.19 110 GLU A N 1
ATOM 915 C CA . GLU A 1 110 ? 2.850 17.034 -16.603 1.00 58.19 110 GLU A CA 1
ATOM 916 C C . GLU A 1 110 ? 2.664 15.887 -15.603 1.00 58.19 110 GLU A C 1
ATOM 918 O O . GLU A 1 110 ? 2.704 16.114 -14.398 1.00 58.19 110 GLU A O 1
ATOM 923 N N . LYS A 1 111 ? 2.508 14.645 -16.088 1.00 58.41 111 LYS A N 1
ATOM 924 C CA . LYS A 1 111 ? 2.556 13.446 -15.242 1.00 58.41 111 LYS A CA 1
ATOM 925 C C . LYS A 1 111 ? 3.917 13.328 -14.556 1.00 58.41 111 LYS A C 1
ATOM 927 O O . LYS A 1 111 ? 3.925 13.052 -13.367 1.00 58.41 111 LYS A O 1
ATOM 932 N N . LEU A 1 112 ? 5.011 13.601 -15.281 1.00 49.56 112 LEU A N 1
ATOM 933 C CA . LEU A 1 112 ? 6.398 13.608 -14.793 1.00 49.56 112 LEU A CA 1
ATOM 934 C C . LEU A 1 112 ? 6.707 14.715 -13.778 1.00 49.56 112 LEU A C 1
ATOM 936 O O . LEU A 1 112 ? 7.421 14.468 -12.818 1.00 49.56 112 LEU A O 1
ATOM 940 N N . GLU A 1 113 ? 6.171 15.920 -13.946 1.00 49.22 113 GLU A N 1
ATOM 941 C CA . GLU A 1 113 ? 6.329 17.002 -12.957 1.00 49.22 113 GLU A CA 1
ATOM 942 C C . GLU A 1 113 ? 5.435 16.794 -11.725 1.00 49.22 113 GLU A C 1
ATOM 944 O O . GLU A 1 113 ? 5.789 17.190 -10.617 1.00 49.22 113 GLU A O 1
ATOM 949 N N . LEU A 1 114 ? 4.315 16.083 -11.888 1.00 51.12 114 LEU A N 1
ATOM 950 C CA . LEU A 1 114 ? 3.558 15.495 -10.786 1.00 51.12 114 LEU A CA 1
ATOM 951 C C . LEU A 1 114 ? 4.245 14.242 -10.197 1.00 51.12 114 LEU A C 1
ATOM 953 O O . LEU A 1 114 ? 3.703 13.699 -9.246 1.00 51.12 114 LEU A O 1
ATOM 957 N N . LEU A 1 115 ? 5.403 13.767 -10.689 1.00 47.84 115 LEU A N 1
ATOM 958 C CA . LEU A 1 115 ? 6.138 12.634 -10.081 1.00 47.84 115 LEU A CA 1
ATOM 959 C C . LEU A 1 115 ? 6.957 13.021 -8.847 1.00 47.84 115 LEU A C 1
ATOM 961 O O . LEU A 1 115 ? 7.286 12.141 -8.062 1.00 47.84 115 LEU A O 1
ATOM 965 N N . ASP A 1 116 ? 7.175 14.308 -8.553 1.00 45.19 116 ASP A N 1
ATOM 966 C CA . ASP A 1 116 ? 7.528 14.686 -7.167 1.00 45.19 116 ASP A CA 1
ATOM 967 C C . ASP A 1 116 ? 6.406 14.248 -6.183 1.00 45.19 116 ASP A C 1
ATOM 969 O O . ASP A 1 116 ? 6.611 14.136 -4.975 1.00 45.19 116 ASP A O 1
ATOM 973 N N . VAL A 1 117 ? 5.226 13.934 -6.748 1.00 43.19 117 VAL A N 1
ATOM 974 C CA . VAL A 1 117 ? 3.991 13.376 -6.187 1.00 43.19 117 VAL A CA 1
ATOM 975 C C . VAL A 1 117 ? 3.708 11.981 -6.803 1.00 43.19 117 VAL A C 1
ATOM 977 O O . VAL A 1 117 ? 2.557 11.616 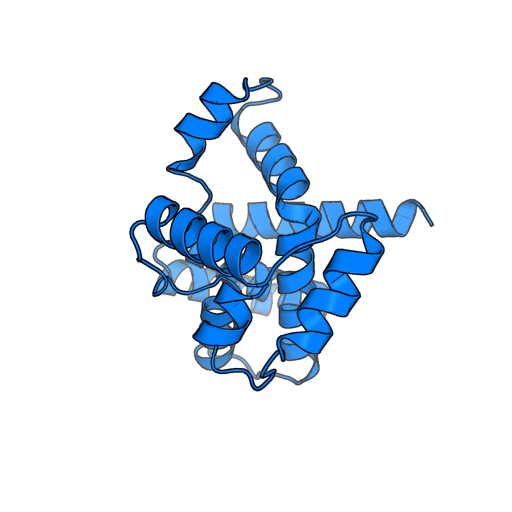-7.045 1.00 43.19 117 VAL A O 1
ATOM 980 N N . GLU A 1 118 ? 4.736 11.135 -6.988 1.00 49.09 118 GLU A N 1
ATOM 981 C CA . GLU A 1 118 ? 4.669 9.662 -7.227 1.00 49.09 118 GLU A CA 1
ATOM 982 C C . GLU A 1 118 ? 4.125 8.891 -5.986 1.00 49.09 118 GLU A C 1
ATOM 984 O O . GLU A 1 118 ? 4.418 7.726 -5.732 1.00 49.09 118 GLU A O 1
ATOM 989 N N . TYR A 1 119 ? 3.287 9.620 -5.245 1.00 60.94 119 TYR A N 1
ATOM 990 C CA . TYR A 1 119 ? 2.606 9.456 -3.977 1.00 60.94 119 TYR A CA 1
ATOM 991 C C . TYR A 1 119 ? 3.425 8.884 -2.829 1.00 60.94 119 TYR A C 1
ATOM 993 O O . TYR A 1 119 ? 4.102 7.866 -2.914 1.00 60.94 119 TYR A O 1
ATOM 1001 N N . ASP A 1 120 ? 3.292 9.568 -1.699 1.00 77.38 120 ASP A N 1
ATOM 1002 C CA . ASP A 1 120 ? 3.820 9.164 -0.414 1.00 77.38 120 ASP A CA 1
ATOM 1003 C C . ASP A 1 120 ? 3.578 7.668 -0.163 1.00 77.38 120 ASP A C 1
ATOM 1005 O O . ASP A 1 120 ? 2.459 7.242 0.139 1.00 77.38 120 ASP A O 1
ATOM 1009 N N . LYS A 1 121 ? 4.653 6.878 -0.289 1.00 86.31 121 LYS A N 1
ATOM 1010 C CA . LYS A 1 121 ? 4.656 5.425 -0.067 1.00 86.31 121 LY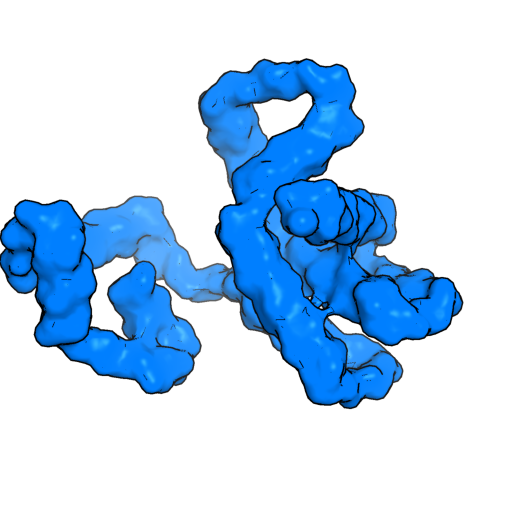S A CA 1
ATOM 1011 C C . LYS A 1 121 ? 4.016 5.083 1.281 1.00 86.31 121 LYS A C 1
ATOM 1013 O O . LYS A 1 121 ? 3.374 4.045 1.393 1.00 86.31 121 LYS A O 1
ATOM 1018 N N . THR A 1 122 ? 4.136 5.986 2.256 1.00 90.75 122 THR A N 1
ATOM 1019 C CA . THR A 1 122 ? 3.514 5.927 3.584 1.00 90.75 122 THR A CA 1
ATOM 1020 C C . THR A 1 122 ? 1.990 5.980 3.495 1.00 90.75 122 THR A C 1
ATOM 1022 O O . THR A 1 122 ? 1.327 5.084 4.006 1.00 90.75 122 THR A O 1
ATOM 1025 N N . THR A 1 123 ? 1.424 6.966 2.790 1.00 91.44 123 THR A N 1
ATOM 1026 C CA . THR A 1 123 ? -0.031 7.087 2.580 1.00 91.44 123 THR A CA 1
ATOM 1027 C C . THR A 1 123 ? -0.583 5.873 1.837 1.00 91.44 123 THR A C 1
ATOM 1029 O O . THR A 1 123 ? -1.593 5.306 2.250 1.00 91.44 123 THR A O 1
ATOM 1032 N N . THR A 1 124 ? 0.088 5.435 0.768 1.00 92.00 124 THR A N 1
ATOM 1033 C CA . THR A 1 124 ? -0.346 4.264 -0.009 1.00 92.00 124 THR A CA 1
ATOM 1034 C C . THR A 1 124 ? -0.304 2.991 0.834 1.00 92.00 124 THR A C 1
ATOM 1036 O O . THR A 1 124 ? -1.272 2.235 0.845 1.00 92.00 124 THR A O 1
ATOM 1039 N N . ALA A 1 125 ? 0.777 2.764 1.582 1.00 94.44 125 ALA A N 1
ATOM 1040 C CA . ALA A 1 125 ? 0.893 1.619 2.481 1.00 94.44 125 ALA A CA 1
ATOM 1041 C C . ALA A 1 125 ? -0.171 1.642 3.592 1.00 94.44 125 ALA A C 1
ATOM 1043 O O . ALA A 1 125 ? -0.801 0.620 3.857 1.00 94.44 125 ALA A O 1
ATOM 1044 N N . ALA A 1 126 ? -0.438 2.803 4.197 1.00 95.00 126 ALA A N 1
ATOM 1045 C CA . ALA A 1 126 ? -1.495 2.949 5.195 1.00 95.00 126 ALA A CA 1
ATOM 1046 C C . ALA A 1 126 ? -2.879 2.645 4.596 1.00 95.00 126 ALA A C 1
ATOM 1048 O O . ALA A 1 126 ? -3.661 1.897 5.184 1.00 95.00 126 ALA A O 1
ATOM 1049 N N . ALA A 1 127 ? -3.161 3.152 3.392 1.00 94.75 127 ALA A N 1
ATOM 1050 C CA . ALA A 1 127 ? -4.402 2.875 2.675 1.00 94.75 127 ALA A CA 1
ATOM 1051 C C . ALA A 1 127 ? -4.553 1.390 2.301 1.00 94.75 127 ALA A C 1
ATOM 1053 O O . ALA A 1 127 ? -5.666 0.871 2.337 1.00 94.75 127 ALA A O 1
ATOM 1054 N N . VAL A 1 128 ? -3.463 0.675 1.995 1.00 95.88 128 VAL A N 1
ATOM 1055 C CA . VAL A 1 128 ? -3.492 -0.784 1.778 1.00 95.88 128 VAL A CA 1
ATOM 1056 C C . VAL A 1 128 ? -3.977 -1.516 3.030 1.00 95.88 128 VAL A C 1
ATOM 1058 O O . VAL A 1 128 ? -4.860 -2.367 2.925 1.00 95.88 128 VAL A O 1
ATOM 1061 N N . VAL A 1 129 ? -3.461 -1.161 4.212 1.00 95.50 129 VAL A N 1
ATOM 1062 C CA . VAL A 1 129 ? -3.893 -1.773 5.482 1.00 95.50 129 VAL A CA 1
ATOM 1063 C C . VAL A 1 129 ? -5.363 -1.460 5.763 1.00 95.50 129 VAL A C 1
ATOM 1065 O O . VAL A 1 129 ? -6.135 -2.369 6.063 1.00 95.50 129 VAL A O 1
ATOM 1068 N N . VAL A 1 130 ? -5.783 -0.204 5.586 1.00 94.69 130 VAL A N 1
ATOM 1069 C CA . VAL A 1 130 ? -7.195 0.201 5.713 1.00 94.69 130 VAL A CA 1
ATOM 1070 C C . VAL A 1 130 ? -8.087 -0.591 4.749 1.00 94.69 130 VAL A C 1
ATOM 1072 O O . VAL A 1 130 ? -9.113 -1.138 5.148 1.00 94.69 130 VAL A O 1
ATOM 1075 N N . THR A 1 131 ? -7.676 -0.725 3.489 1.00 95.31 131 THR A N 1
ATOM 1076 C CA . THR A 1 131 ? -8.412 -1.482 2.465 1.00 95.31 131 THR A CA 1
ATOM 1077 C C . THR A 1 131 ? -8.548 -2.957 2.839 1.00 95.31 131 THR A C 1
ATOM 1079 O O . THR A 1 131 ? -9.620 -3.536 2.664 1.00 95.31 131 THR A O 1
ATOM 1082 N N . ALA A 1 132 ? -7.497 -3.573 3.386 1.00 95.00 132 ALA A N 1
ATOM 1083 C CA . ALA A 1 132 ? -7.545 -4.960 3.839 1.00 95.00 132 ALA A CA 1
ATOM 1084 C C . ALA A 1 132 ? -8.579 -5.159 4.958 1.00 95.00 132 ALA A C 1
ATOM 1086 O O . ALA A 1 132 ? -9.341 -6.126 4.927 1.00 95.00 132 ALA A O 1
ATOM 1087 N N . PHE A 1 133 ? -8.650 -4.226 5.911 1.00 92.12 133 PHE A N 1
ATOM 1088 C CA . PHE A 1 133 ? -9.649 -4.243 6.981 1.00 92.12 133 PHE A CA 1
ATOM 1089 C C . PHE A 1 133 ? -11.085 -4.106 6.455 1.00 92.12 133 PHE A C 1
ATOM 1091 O O . PHE A 1 133 ? -11.974 -4.822 6.933 1.00 92.12 133 PHE A O 1
ATOM 1098 N N . TYR A 1 134 ? -11.304 -3.263 5.441 1.00 91.19 134 TYR A N 1
ATOM 1099 C CA . TYR A 1 134 ? -12.598 -3.163 4.760 1.00 91.19 134 TYR A CA 1
ATOM 1100 C C . TYR A 1 134 ? -12.968 -4.464 4.035 1.00 91.19 134 TYR A C 1
ATOM 1102 O O . TYR A 1 134 ? -14.078 -4.964 4.200 1.00 91.19 134 TYR A O 1
ATOM 1110 N N . ILE A 1 135 ? -12.041 -5.052 3.269 1.00 92.06 135 ILE A N 1
ATOM 1111 C CA . ILE A 1 135 ? -12.283 -6.297 2.515 1.00 92.06 135 ILE A CA 1
ATOM 1112 C C . ILE A 1 135 ? -12.597 -7.471 3.446 1.00 92.06 135 ILE A C 1
ATOM 1114 O O . ILE A 1 135 ? -13.462 -8.294 3.145 1.00 92.06 135 ILE A O 1
ATOM 1118 N N . LEU A 1 136 ? -11.924 -7.546 4.593 1.00 90.69 136 LEU A N 1
ATOM 1119 C CA . LEU A 1 136 ? -12.140 -8.601 5.583 1.00 90.69 136 LEU A CA 1
ATOM 1120 C C . LEU A 1 136 ? -13.410 -8.398 6.426 1.00 90.69 136 LEU A C 1
ATOM 1122 O O . LEU A 1 136 ? -13.631 -9.152 7.372 1.00 90.69 136 LEU A O 1
ATOM 1126 N N . ASN A 1 137 ? -14.266 -7.433 6.065 1.00 72.75 137 ASN A N 1
ATOM 1127 C CA . ASN A 1 137 ? -15.517 -7.106 6.751 1.00 72.75 137 ASN A CA 1
ATOM 1128 C C . ASN A 1 137 ? -15.325 -6.852 8.252 1.00 72.75 137 ASN A C 1
ATOM 1130 O O . ASN A 1 137 ? -16.138 -7.277 9.079 1.00 72.75 137 ASN A O 1
ATOM 1134 N N . SER A 1 138 ? -14.244 -6.162 8.625 1.00 69.12 138 SER A N 1
ATOM 1135 C CA . SER A 1 138 ? -14.171 -5.603 9.974 1.00 69.12 138 SER A CA 1
ATOM 1136 C C . SER A 1 138 ? -15.260 -4.534 10.143 1.00 69.12 138 SER A C 1
ATOM 1138 O O . SER A 1 138 ? -15.712 -3.935 9.167 1.00 69.12 138 SER A O 1
ATOM 1140 N N . THR A 1 139 ? -15.760 -4.348 11.367 1.00 76.94 139 THR A N 1
ATOM 1141 C CA . THR A 1 139 ? -16.901 -3.448 11.603 1.00 76.94 139 THR A CA 1
ATOM 1142 C C . THR A 1 139 ? -16.572 -2.008 11.203 1.00 76.94 139 THR A C 1
ATOM 1144 O O . THR A 1 139 ? -15.431 -1.585 11.380 1.00 76.94 139 THR A O 1
ATOM 1147 N N . ASP A 1 140 ? -17.563 -1.237 10.740 1.00 81.25 140 ASP A N 1
ATOM 1148 C CA . ASP A 1 140 ? -17.381 0.171 10.331 1.00 81.25 140 ASP A CA 1
ATOM 1149 C C . ASP A 1 140 ? -16.629 0.991 11.388 1.00 81.25 140 ASP A C 1
ATOM 1151 O O . ASP A 1 140 ? -15.689 1.715 11.077 1.00 81.25 140 ASP A O 1
ATOM 1155 N N . LYS A 1 141 ? -16.949 0.766 12.667 1.00 85.06 141 LYS A N 1
ATOM 1156 C CA . LYS A 1 141 ? -16.264 1.403 13.795 1.00 85.06 141 LYS A CA 1
ATOM 1157 C C . LYS A 1 141 ? -14.769 1.057 13.866 1.00 85.06 141 LYS A C 1
ATOM 1159 O O . LYS A 1 141 ? -13.951 1.931 14.130 1.00 85.06 141 LYS A O 1
ATOM 1164 N N . THR A 1 142 ? -14.399 -0.204 13.642 1.00 86.19 142 THR A N 1
ATOM 1165 C CA . THR A 1 142 ? -12.990 -0.640 13.635 1.00 86.19 142 THR A CA 1
ATOM 1166 C C . THR A 1 142 ? -12.229 -0.023 12.464 1.00 86.19 142 THR A C 1
ATOM 1168 O O . THR A 1 142 ? -11.088 0.401 12.637 1.00 86.19 142 THR A O 1
ATOM 1171 N N . ASN A 1 143 ? -12.865 0.070 11.292 1.00 86.62 143 ASN A N 1
ATOM 1172 C CA . ASN A 1 143 ? -12.283 0.718 10.117 1.00 86.62 143 ASN A CA 1
ATOM 1173 C C . ASN A 1 143 ? -12.028 2.213 10.356 1.00 86.62 143 ASN A C 1
ATOM 1175 O O . ASN A 1 143 ? -10.951 2.710 10.025 1.00 86.62 143 ASN A O 1
ATOM 1179 N N . GLU A 1 144 ? -12.983 2.923 10.961 1.00 89.38 144 GLU A N 1
ATOM 1180 C CA . GLU A 1 144 ? -12.841 4.340 11.316 1.00 89.38 144 GLU A CA 1
ATOM 1181 C C . GLU A 1 144 ? -11.714 4.568 12.336 1.00 89.38 144 GLU A C 1
ATOM 1183 O O . GLU A 1 144 ? -10.861 5.435 12.129 1.00 89.38 144 GLU A O 1
ATOM 1188 N N . GLU A 1 145 ? -11.664 3.767 13.406 1.00 91.81 145 GLU A N 1
ATOM 1189 C CA . GLU A 1 145 ? -10.615 3.850 14.433 1.00 91.81 145 GLU A CA 1
ATOM 1190 C C . GLU A 1 145 ? -9.221 3.572 13.848 1.00 91.81 145 GLU A C 1
ATOM 1192 O O . GLU A 1 145 ? -8.267 4.296 14.146 1.00 91.81 145 GLU A O 1
ATOM 1197 N N . LEU A 1 146 ? -9.097 2.567 12.976 1.00 92.75 146 LEU A N 1
ATOM 1198 C CA . LEU A 1 146 ? -7.853 2.263 12.270 1.00 92.75 146 LEU A CA 1
ATOM 1199 C C . LEU A 1 146 ? -7.431 3.399 11.340 1.00 92.75 146 LEU A C 1
ATOM 1201 O O . LEU A 1 146 ? -6.261 3.787 11.333 1.00 92.75 146 LEU A O 1
ATOM 1205 N N . CYS A 1 147 ? -8.367 3.929 10.556 1.00 93.06 147 CYS A N 1
ATOM 1206 C CA . CYS A 1 147 ? -8.077 4.999 9.613 1.00 93.06 147 CYS A CA 1
ATOM 1207 C C . CYS A 1 147 ? -7.603 6.261 10.345 1.00 93.06 147 CYS A C 1
ATOM 1209 O O . CYS A 1 147 ? -6.631 6.885 9.918 1.00 93.06 147 CYS A O 1
ATOM 1211 N N . LEU A 1 148 ? -8.226 6.598 11.480 1.00 94.56 148 LEU A N 1
ATOM 1212 C CA . LEU A 1 148 ? -7.797 7.698 12.346 1.00 94.56 148 LEU A CA 1
ATOM 1213 C C . LEU A 1 148 ? -6.405 7.442 12.944 1.00 94.56 148 LEU A C 1
ATOM 1215 O O . LEU A 1 148 ? -5.559 8.340 12.947 1.00 94.56 148 LEU A O 1
ATOM 1219 N N . TYR A 1 149 ? -6.153 6.222 13.427 1.00 95.31 149 TYR A N 1
ATOM 1220 C CA . TYR A 1 149 ? -4.860 5.840 13.995 1.00 95.31 149 TYR A CA 1
ATOM 1221 C C . TYR A 1 149 ? -3.731 5.984 12.968 1.00 95.31 149 TYR A C 1
ATOM 1223 O O . TYR A 1 149 ? -2.739 6.659 13.235 1.00 95.31 149 TYR A O 1
ATOM 1231 N N . LEU A 1 150 ? -3.896 5.404 11.776 1.00 94.62 150 LEU A N 1
ATOM 1232 C CA . LEU A 1 150 ? -2.883 5.452 10.721 1.00 94.62 150 LEU A CA 1
ATOM 1233 C C . LEU A 1 150 ? -2.709 6.860 10.144 1.00 94.62 150 LEU A C 1
ATOM 1235 O O . LEU A 1 150 ? -1.578 7.271 9.898 1.00 94.62 150 LEU A O 1
ATOM 1239 N N . SER A 1 151 ? -3.794 7.624 9.990 1.00 94.12 151 SER A N 1
ATOM 1240 C CA . SER A 1 151 ? -3.735 9.045 9.620 1.00 94.12 151 SER A CA 1
ATOM 1241 C C . SER A 1 151 ? -2.878 9.843 10.607 1.00 94.12 151 SER A C 1
ATOM 1243 O O . SER A 1 151 ? -2.002 10.597 10.185 1.00 94.12 151 SER A O 1
ATOM 1245 N N . THR A 1 152 ? -3.064 9.614 11.910 1.00 94.94 152 THR A N 1
ATOM 1246 C CA . THR A 1 152 ? -2.283 10.279 12.964 1.00 94.94 152 THR A CA 1
ATOM 1247 C C . THR A 1 152 ? -0.827 9.816 12.968 1.00 94.94 152 THR A C 1
ATOM 1249 O O . THR A 1 152 ? 0.080 10.636 13.074 1.00 94.94 152 THR A O 1
ATOM 1252 N N . LEU A 1 153 ? -0.587 8.508 12.832 1.00 93.50 153 LEU A N 1
ATOM 1253 C CA . LEU A 1 153 ? 0.755 7.921 12.825 1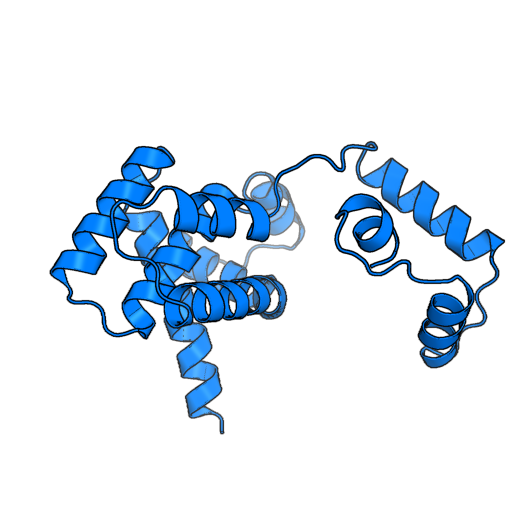.00 93.50 153 LEU A CA 1
ATOM 1254 C C . LEU A 1 153 ? 1.602 8.424 11.649 1.00 93.50 153 LEU A C 1
ATOM 1256 O O . LEU A 1 153 ? 2.801 8.647 11.801 1.00 93.50 153 LEU A O 1
ATOM 1260 N N . CYS A 1 154 ? 0.981 8.584 10.481 1.00 90.38 154 CYS A N 1
ATOM 1261 C CA . CYS A 1 154 ? 1.664 8.967 9.248 1.00 90.38 154 CYS A CA 1
ATOM 1262 C C . CYS A 1 154 ? 1.693 10.485 9.012 1.00 90.38 154 CYS A C 1
ATOM 1264 O O . CYS A 1 154 ? 2.338 10.920 8.057 1.00 90.38 154 CYS A O 1
ATOM 1266 N N . ASP A 1 155 ? 0.979 11.268 9.830 1.00 91.44 155 ASP A N 1
ATOM 1267 C CA . ASP A 1 155 ? 0.699 12.693 9.606 1.00 91.44 155 ASP A CA 1
ATOM 1268 C C . ASP A 1 155 ? 0.075 12.946 8.216 1.00 91.44 155 ASP A C 1
ATOM 1270 O O . ASP A 1 155 ? 0.607 13.673 7.372 1.00 91.44 155 ASP A O 1
ATOM 1274 N N . LYS A 1 156 ? -1.035 12.245 7.930 1.00 90.06 156 LYS A N 1
ATOM 1275 C CA . LYS A 1 156 ? -1.739 12.269 6.630 1.00 90.06 156 LYS A CA 1
ATOM 1276 C C . LYS A 1 156 ? -3.229 12.494 6.777 1.00 90.06 156 LYS A C 1
ATOM 1278 O O . LYS A 1 156 ? -3.814 12.159 7.800 1.00 90.06 156 LYS A O 1
ATOM 1283 N N . SER A 1 157 ? -3.862 13.015 5.726 1.00 90.12 157 SER A N 1
ATOM 1284 C CA . SER A 1 157 ? -5.310 13.222 5.709 1.00 90.12 157 SER A CA 1
ATOM 1285 C C . SER A 1 157 ? -6.064 11.894 5.683 1.00 90.12 157 SER A C 1
ATOM 1287 O O . SER A 1 157 ? -5.772 11.023 4.862 1.00 90.12 157 SER A O 1
ATOM 1289 N N . ILE A 1 158 ? -7.089 11.772 6.529 1.00 91.62 158 ILE A N 1
ATOM 1290 C CA . ILE A 1 158 ? -8.055 10.664 6.480 1.00 91.62 158 ILE A CA 1
ATOM 1291 C C . ILE A 1 158 ? -8.677 10.566 5.080 1.00 91.62 158 ILE A C 1
ATOM 1293 O O . ILE A 1 158 ? -8.805 9.467 4.541 1.00 91.62 158 ILE A O 1
ATOM 1297 N N . ASP A 1 159 ? -8.992 11.707 4.462 1.00 89.75 159 ASP A N 1
ATOM 1298 C CA . ASP A 1 159 ? -9.605 11.751 3.133 1.00 89.75 159 ASP A CA 1
ATOM 1299 C C . ASP A 1 159 ? -8.698 11.131 2.065 1.00 89.75 159 ASP A C 1
ATOM 1301 O O . ASP A 1 159 ? -9.188 10.427 1.184 1.00 89.75 159 ASP A O 1
ATOM 1305 N N . ASP A 1 160 ? -7.377 11.328 2.151 1.00 88.31 160 ASP A N 1
ATOM 1306 C CA . ASP A 1 160 ? -6.428 10.722 1.210 1.00 88.31 160 ASP A CA 1
ATOM 1307 C C . ASP A 1 160 ? -6.410 9.190 1.357 1.00 88.31 160 ASP A C 1
ATOM 1309 O O . ASP A 1 160 ? -6.466 8.472 0.354 1.00 88.31 160 ASP A O 1
ATOM 1313 N N . LEU A 1 161 ? -6.395 8.680 2.595 1.00 91.94 161 LEU A N 1
ATOM 1314 C CA . LEU A 1 161 ? -6.409 7.238 2.875 1.00 91.94 161 LEU A CA 1
ATOM 1315 C C . LEU A 1 161 ? -7.699 6.589 2.354 1.00 91.94 161 LEU A C 1
ATOM 1317 O O . LEU A 1 161 ? -7.652 5.552 1.682 1.00 91.94 161 LEU A O 1
ATOM 1321 N N . LEU A 1 162 ? -8.851 7.206 2.627 1.00 91.94 162 LEU A N 1
ATOM 1322 C CA . LEU A 1 162 ? -10.155 6.717 2.174 1.00 91.94 162 LEU A CA 1
ATOM 1323 C C . LEU A 1 162 ? -10.308 6.808 0.655 1.00 91.94 162 LEU A C 1
ATOM 1325 O O . LEU A 1 162 ? -10.866 5.896 0.041 1.00 91.94 162 LEU A O 1
ATOM 1329 N N . THR A 1 163 ? -9.782 7.864 0.034 1.00 90.62 163 THR A N 1
ATOM 1330 C CA . THR A 1 163 ? -9.809 8.035 -1.424 1.00 90.62 163 THR A CA 1
ATOM 1331 C C . THR A 1 163 ? -9.036 6.912 -2.108 1.00 90.62 163 THR A C 1
ATOM 1333 O O . THR A 1 163 ? -9.588 6.232 -2.975 1.00 90.62 163 THR A O 1
ATOM 1336 N N . ILE A 1 164 ? -7.795 6.648 -1.680 1.00 91.75 164 ILE A N 1
ATOM 1337 C CA . ILE A 1 164 ? -6.988 5.547 -2.230 1.00 91.75 164 ILE A CA 1
ATOM 1338 C C . ILE A 1 164 ? -7.692 4.208 -2.009 1.00 91.75 164 ILE A C 1
ATOM 1340 O O . ILE A 1 164 ? -7.825 3.431 -2.955 1.00 91.75 164 ILE A O 1
ATOM 1344 N N . SER A 1 165 ? -8.209 3.963 -0.803 1.00 93.25 165 SER A N 1
ATOM 1345 C CA . SER A 1 165 ? -8.911 2.714 -0.481 1.00 93.25 165 SER A CA 1
ATOM 1346 C C . SER A 1 165 ? -10.136 2.494 -1.374 1.00 93.25 165 SER A C 1
ATOM 1348 O O . SER A 1 165 ? -10.339 1.412 -1.926 1.00 93.25 165 SER A O 1
ATOM 1350 N N . THR A 1 166 ? -10.925 3.545 -1.597 1.00 92.19 166 THR A N 1
ATOM 1351 C CA . THR A 1 166 ? -12.115 3.502 -2.458 1.00 92.19 166 THR A CA 1
ATOM 1352 C C . THR A 1 166 ? -11.746 3.222 -3.912 1.00 92.19 166 THR A C 1
ATOM 1354 O O . THR A 1 166 ? -12.407 2.422 -4.580 1.00 92.19 166 THR A O 1
ATOM 1357 N N . VAL A 1 167 ? -10.677 3.845 -4.419 1.00 91.56 167 VAL A N 1
ATOM 1358 C CA . VAL A 1 167 ? -10.196 3.588 -5.782 1.00 91.56 167 VAL A CA 1
ATOM 1359 C C . VAL A 1 167 ? -9.683 2.155 -5.914 1.00 91.56 167 VAL A C 1
ATOM 1361 O O . VAL A 1 167 ? -10.037 1.492 -6.888 1.00 91.56 167 VAL A O 1
ATOM 1364 N N . LEU A 1 168 ? -8.933 1.637 -4.937 1.00 93.19 168 LEU A N 1
ATOM 1365 C CA . LEU A 1 168 ? -8.468 0.246 -4.941 1.00 93.19 168 LEU A CA 1
ATOM 1366 C C . LEU A 1 168 ? -9.635 -0.739 -5.006 1.00 93.19 168 LEU A C 1
ATOM 1368 O O . LEU A 1 168 ? -9.673 -1.587 -5.897 1.00 93.19 168 LEU A O 1
ATOM 1372 N N . ILE A 1 169 ? -10.630 -0.576 -4.132 1.00 93.81 169 ILE A N 1
ATOM 1373 C CA . ILE A 1 169 ? -11.844 -1.402 -4.131 1.00 93.81 169 ILE A CA 1
ATOM 1374 C C . ILE A 1 169 ? -12.582 -1.287 -5.473 1.00 93.81 169 ILE A C 1
ATOM 1376 O O . ILE A 1 169 ? -13.045 -2.287 -6.019 1.00 93.81 169 ILE A O 1
ATOM 1380 N N . SER A 1 170 ? -12.663 -0.086 -6.050 1.00 93.38 170 SER A N 1
ATOM 1381 C CA . SER A 1 170 ? -13.285 0.132 -7.359 1.00 93.38 170 SER A CA 1
ATOM 1382 C C . SER A 1 170 ? -12.564 -0.608 -8.492 1.00 93.38 170 SER A C 1
ATOM 1384 O O . SER A 1 170 ? -13.231 -1.177 -9.360 1.00 93.38 170 SER A O 1
ATOM 1386 N N . ILE A 1 171 ? -11.227 -0.629 -8.499 1.00 92.31 171 ILE A N 1
ATOM 1387 C CA . ILE A 1 171 ? -10.450 -1.377 -9.500 1.00 92.31 171 ILE A CA 1
ATOM 1388 C C . ILE A 1 171 ? -10.692 -2.879 -9.312 1.00 92.31 171 ILE A C 1
ATOM 1390 O O . ILE A 1 171 ? -11.058 -3.554 -10.276 1.00 92.31 171 ILE A O 1
ATOM 1394 N N . ILE A 1 172 ? -10.601 -3.383 -8.075 1.00 92.88 172 ILE A N 1
ATOM 1395 C CA . ILE A 1 172 ? -10.873 -4.792 -7.740 1.00 92.88 172 ILE A CA 1
ATOM 1396 C C . ILE A 1 172 ? -12.263 -5.212 -8.240 1.00 92.88 172 ILE A C 1
ATOM 1398 O O . ILE A 1 172 ? -12.401 -6.213 -8.942 1.00 92.88 172 ILE A O 1
ATOM 1402 N N . ASN A 1 173 ? -13.292 -4.414 -7.955 1.00 91.12 173 ASN A N 1
ATOM 1403 C CA . ASN A 1 173 ? -14.662 -4.706 -8.378 1.00 91.12 173 ASN A CA 1
ATOM 1404 C C . ASN A 1 173 ? -14.841 -4.655 -9.903 1.00 91.12 173 ASN A C 1
ATOM 1406 O O . ASN A 1 173 ? -15.618 -5.440 -10.453 1.00 91.12 173 ASN A O 1
ATOM 1410 N N . SER A 1 174 ? -14.130 -3.764 -10.603 1.00 90.31 174 SER A N 1
ATOM 1411 C CA . SER A 1 174 ? -14.185 -3.702 -12.071 1.00 90.31 174 SER A CA 1
ATOM 1412 C C . SER A 1 174 ? -13.572 -4.929 -12.750 1.00 90.31 174 SER A C 1
ATOM 1414 O O . SER A 1 174 ? -14.017 -5.315 -13.826 1.00 90.31 174 SER A O 1
ATOM 1416 N N . ILE A 1 175 ? -12.610 -5.586 -12.099 1.00 87.31 175 ILE A N 1
ATOM 1417 C CA . ILE A 1 175 ? -12.019 -6.836 -12.589 1.00 87.31 175 ILE A CA 1
ATOM 1418 C C . ILE A 1 175 ? -12.986 -8.003 -12.350 1.00 87.31 175 ILE A C 1
ATOM 1420 O O . ILE A 1 175 ? -13.250 -8.776 -13.266 1.00 87.31 175 ILE A O 1
ATOM 1424 N N . SER A 1 176 ? -13.579 -8.086 -11.155 1.00 76.06 176 SER A N 1
ATOM 1425 C CA . SER A 1 176 ? -14.512 -9.162 -10.775 1.00 76.06 176 SER A CA 1
ATOM 1426 C C . SER A 1 176 ? -15.838 -9.158 -11.548 1.00 76.06 176 SER A C 1
ATOM 1428 O O . SER A 1 176 ? -16.536 -10.165 -11.573 1.00 76.06 176 SER A O 1
ATOM 1430 N N . SER A 1 177 ? -16.218 -8.029 -12.151 1.00 69.12 177 SER A N 1
ATOM 1431 C CA . SER A 1 177 ? -17.436 -7.897 -12.970 1.00 69.12 177 SER A CA 1
ATOM 1432 C C . SER A 1 177 ? -17.205 -8.148 -14.466 1.00 69.12 177 SER A C 1
ATOM 1434 O O . SER A 1 177 ? -18.171 -8.218 -15.225 1.00 69.12 177 SER A O 1
ATOM 1436 N N . GLY A 1 178 ? -15.945 -8.293 -14.893 1.00 54.31 178 GLY A N 1
ATOM 1437 C CA . GLY A 1 178 ? -15.554 -8.606 -16.272 1.00 54.31 178 GLY A CA 1
ATOM 1438 C C . GLY A 1 178 ? -15.298 -10.095 -16.550 1.00 54.31 178 GLY A C 1
ATOM 1439 O O . GLY A 1 178 ? -14.916 -10.435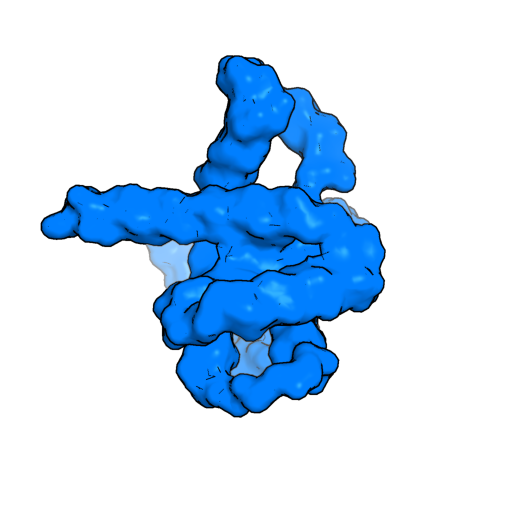 -17.670 1.00 54.31 178 GLY A O 1
ATOM 1440 N N . SER A 1 179 ? -15.485 -10.960 -15.548 1.00 45.34 179 SER A N 1
ATOM 1441 C CA . SER A 1 179 ? -15.349 -12.428 -15.593 1.00 45.34 179 SER A CA 1
ATOM 1442 C C . SER A 1 179 ? -16.698 -13.123 -15.462 1.00 45.34 179 SER A C 1
ATOM 1444 O O . SER A 1 179 ? -16.922 -14.106 -16.202 1.00 45.34 179 SER A O 1
#

Organism: Aphis gossypii (NCBI:txid80765)